Protein AF-A0A659UF06-F1 (afdb_monomer)

Solvent-accessible surface area (backbone atoms only — not comparable to full-atom values): 6497 Å² total; per-residue (Å²): 102,85,77,38,36,32,27,51,72,83,41,81,43,72,30,87,84,86,87,87,78,58,72,69,52,42,72,81,48,70,86,46,78,44,80,74,40,95,64,92,79,91,85,86,87,87,87,86,81,83,72,97,58,83,75,78,91,79,62,84,97,40,48,77,50,78,49,44,20,37,85,88,67,50,78,44,67,75,93,71,67,57,90,92,65,68,70,44,78,48,76,50,77,86

Radius of gyration: 25.73 Å; Cα contacts (8 Å, |Δi|>4): 97; chains: 1; bounding box: 54×23×64 Å

Foldseek 3Di:
DQQWWKAWVNRTDGDDDDDDDDPVVCVVPPIDIGGPGPDDDDDDDDDDDDDPDDDPQDDDPKHKDKWKAAPVRHTDDPVPDDPPGDIDIDIDMD

Mean predicted aligned error: 7.73 Å

Sequence (94 aa):
NDSIALTVNGAPHSGGYSNQVNGSDLVDSPLEITNTGKTPLQAVVTTVASPIQPLPAGGDGFTISRTYYKLDGTEANVTEATQNERYVVVLKVT

Structure (mmCIF, N/CA/C/O backbone):
data_AF-A0A659UF06-F1
#
_entry.id   AF-A0A659UF06-F1
#
loop_
_atom_site.group_PDB
_atom_site.id
_atom_site.type_symbol
_atom_site.label_atom_id
_atom_site.label_alt_id
_atom_site.label_comp_id
_atom_site.label_asym_id
_atom_site.label_entity_id
_atom_site.label_seq_id
_atom_site.pdbx_PDB_ins_code
_atom_site.Cartn_x
_atom_site.Cartn_y
_atom_site.Cartn_z
_atom_site.occupancy
_atom_site.B_iso_or_equiv
_atom_site.auth_seq_id
_atom_site.auth_comp_id
_atom_site.auth_asym_id
_atom_site.auth_atom_id
_atom_site.pdbx_PDB_model_num
ATOM 1 N N . ASN A 1 1 ? 16.488 13.819 -25.753 1.00 57.88 1 ASN A N 1
ATOM 2 C CA . ASN A 1 1 ? 15.710 12.603 -25.433 1.00 57.88 1 ASN A CA 1
ATOM 3 C C . ASN A 1 1 ? 15.738 11.566 -26.550 1.00 57.88 1 ASN A C 1
ATOM 5 O O . ASN A 1 1 ? 15.535 10.403 -26.244 1.00 57.88 1 ASN A O 1
ATOM 9 N N . ASP A 1 2 ? 16.096 11.926 -27.787 1.00 60.12 2 ASP A N 1
ATOM 10 C CA . ASP A 1 2 ? 16.169 10.994 -28.934 1.00 60.12 2 ASP A CA 1
ATOM 11 C C . ASP A 1 2 ? 17.283 9.927 -28.857 1.00 60.12 2 ASP A C 1
ATOM 13 O O . ASP A 1 2 ? 17.453 9.137 -29.779 1.00 60.12 2 ASP A O 1
ATOM 17 N N . SER A 1 3 ? 18.064 9.890 -27.771 1.00 78.62 3 SER A N 1
ATOM 18 C CA . SER A 1 3 ? 19.056 8.839 -27.510 1.00 78.62 3 SER A CA 1
ATOM 19 C C . SER A 1 3 ? 18.473 7.619 -26.788 1.00 78.62 3 SER A C 1
ATOM 21 O O . SER A 1 3 ? 19.156 6.601 -26.679 1.00 78.62 3 SER A O 1
ATOM 23 N N . ILE A 1 4 ? 17.251 7.722 -26.251 1.00 91.69 4 ILE A N 1
ATOM 24 C CA . ILE A 1 4 ? 16.545 6.593 -25.638 1.00 91.69 4 ILE A CA 1
ATOM 25 C C . ILE A 1 4 ? 15.863 5.807 -26.754 1.00 91.69 4 ILE A C 1
ATOM 27 O O . ILE A 1 4 ? 15.037 6.359 -27.477 1.00 91.69 4 ILE A O 1
ATOM 31 N N . ALA A 1 5 ? 16.193 4.522 -26.860 1.00 95.31 5 ALA A N 1
ATOM 32 C CA . ALA A 1 5 ? 15.568 3.592 -27.789 1.00 95.31 5 ALA A CA 1
ATOM 33 C C . ALA A 1 5 ? 15.039 2.391 -27.005 1.00 95.31 5 ALA A C 1
ATOM 35 O O . ALA A 1 5 ? 15.809 1.701 -26.330 1.00 95.31 5 ALA A O 1
ATOM 36 N N . LEU A 1 6 ? 13.729 2.172 -27.081 1.00 96.50 6 LEU A N 1
ATOM 37 C CA . LEU A 1 6 ? 13.028 1.082 -26.418 1.00 96.50 6 LEU A CA 1
ATOM 38 C C . LEU A 1 6 ? 12.241 0.259 -27.440 1.00 96.50 6 LEU A C 1
ATOM 40 O O . LEU A 1 6 ? 11.861 0.757 -28.501 1.00 96.50 6 LEU A O 1
ATOM 44 N N . THR A 1 7 ? 11.899 -0.970 -27.073 1.00 97.62 7 THR A N 1
ATOM 45 C CA . THR A 1 7 ? 10.705 -1.636 -27.602 1.00 97.62 7 THR A CA 1
ATOM 46 C C . THR A 1 7 ? 9.675 -1.775 -26.495 1.00 97.62 7 THR A C 1
ATOM 48 O O . THR A 1 7 ? 10.016 -2.191 -25.389 1.00 97.62 7 THR A O 1
ATOM 51 N N . VAL A 1 8 ? 8.424 -1.428 -26.793 1.00 96.75 8 VAL A N 1
ATOM 52 C CA . VAL A 1 8 ? 7.271 -1.583 -25.898 1.00 96.75 8 VAL A CA 1
ATOM 53 C C . VAL A 1 8 ? 6.331 -2.588 -26.545 1.00 96.75 8 VAL A C 1
ATOM 55 O O . VAL A 1 8 ? 5.795 -2.319 -27.618 1.00 96.75 8 VAL A O 1
ATOM 58 N N . ASN A 1 9 ? 6.170 -3.765 -25.938 1.00 96.62 9 ASN A N 1
ATOM 59 C CA . ASN A 1 9 ? 5.423 -4.890 -26.520 1.00 96.62 9 ASN A CA 1
ATOM 60 C C . ASN A 1 9 ? 5.844 -5.186 -27.976 1.00 96.62 9 ASN A C 1
ATOM 62 O O . ASN A 1 9 ? 5.013 -5.355 -28.866 1.00 96.62 9 ASN A O 1
ATOM 66 N N . GLY A 1 10 ? 7.157 -5.164 -28.236 1.00 96.06 10 GLY A N 1
ATOM 67 C CA . GLY A 1 10 ? 7.745 -5.376 -29.564 1.00 96.06 10 GLY A CA 1
ATOM 68 C C . GLY A 1 10 ? 7.663 -4.184 -30.530 1.00 96.06 10 GLY A C 1
ATOM 69 O O . GLY A 1 10 ? 8.339 -4.200 -31.559 1.00 96.06 10 GLY A O 1
ATOM 70 N N . ALA A 1 11 ? 6.905 -3.128 -30.216 1.00 97.12 11 ALA A N 1
ATOM 71 C CA . ALA A 1 11 ? 6.832 -1.923 -31.039 1.00 97.12 11 ALA A CA 1
ATOM 72 C C . ALA A 1 11 ? 7.995 -0.959 -30.722 1.00 97.12 11 ALA A C 1
ATOM 74 O O . ALA A 1 11 ? 8.239 -0.678 -29.545 1.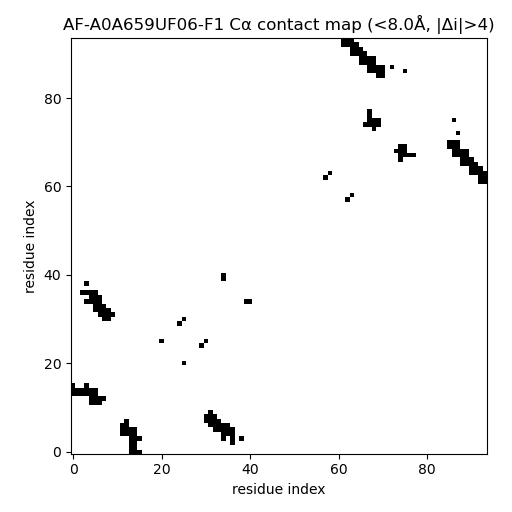00 97.12 11 ALA A O 1
ATOM 75 N N . PRO A 1 12 ? 8.709 -0.418 -31.728 1.00 96.69 12 PRO A N 1
ATOM 76 C CA . PRO A 1 12 ? 9.762 0.569 -31.499 1.00 96.69 12 PRO A CA 1
ATOM 77 C C . PRO A 1 12 ? 9.227 1.851 -30.848 1.00 96.69 12 PRO A C 1
ATOM 79 O O . PRO A 1 12 ? 8.230 2.413 -31.300 1.00 96.69 12 PRO A O 1
ATOM 82 N N . HIS A 1 13 ? 9.932 2.348 -29.831 1.00 95.31 13 HIS A N 1
ATOM 83 C CA . HIS A 1 13 ? 9.634 3.601 -29.136 1.00 95.31 13 HIS A CA 1
ATOM 84 C C . HIS A 1 13 ? 10.908 4.429 -28.950 1.00 95.31 13 HIS A C 1
ATOM 86 O O . HIS A 1 13 ? 11.946 3.912 -28.533 1.00 95.31 13 HIS A O 1
ATOM 92 N N . SER A 1 14 ? 10.829 5.726 -29.246 1.00 94.19 14 SER A N 1
ATOM 93 C CA . SER A 1 14 ? 11.936 6.673 -29.075 1.00 94.19 14 SER A CA 1
ATOM 94 C C . SER A 1 14 ? 11.621 7.660 -27.956 1.00 94.19 14 SER A C 1
ATOM 96 O O . SER A 1 14 ? 10.496 8.148 -27.847 1.00 94.19 14 SER A O 1
ATOM 98 N N . GLY A 1 15 ? 12.621 7.985 -27.139 1.00 93.19 15 GLY A N 1
ATOM 99 C CA . GLY A 1 15 ? 12.459 8.872 -25.991 1.00 93.19 15 GLY A CA 1
ATOM 100 C C . GLY A 1 15 ? 11.952 8.165 -24.732 1.00 93.19 15 GLY A C 1
ATOM 101 O O . GLY A 1 15 ? 11.842 6.942 -24.665 1.00 93.19 15 GLY A O 1
ATOM 102 N N . GLY A 1 16 ? 11.676 8.954 -23.690 1.00 93.19 16 GLY A N 1
ATOM 103 C CA . GLY A 1 16 ? 11.153 8.431 -22.427 1.00 93.19 16 GLY A CA 1
ATOM 104 C C . GLY A 1 16 ? 9.797 7.742 -22.606 1.00 93.19 16 GLY A C 1
ATOM 105 O O . GLY A 1 16 ? 9.002 8.132 -23.461 1.00 93.19 16 GLY A O 1
ATOM 106 N N . TYR A 1 17 ? 9.532 6.728 -21.786 1.00 94.56 17 TYR A N 1
ATOM 107 C CA . TYR A 1 17 ? 8.254 6.023 -21.740 1.00 94.56 17 TYR A CA 1
ATOM 108 C C . TYR A 1 17 ? 7.622 6.195 -20.358 1.00 94.56 17 TYR A C 1
ATOM 110 O O . TYR A 1 17 ? 8.287 6.026 -19.337 1.00 94.56 17 TYR A O 1
ATOM 118 N N 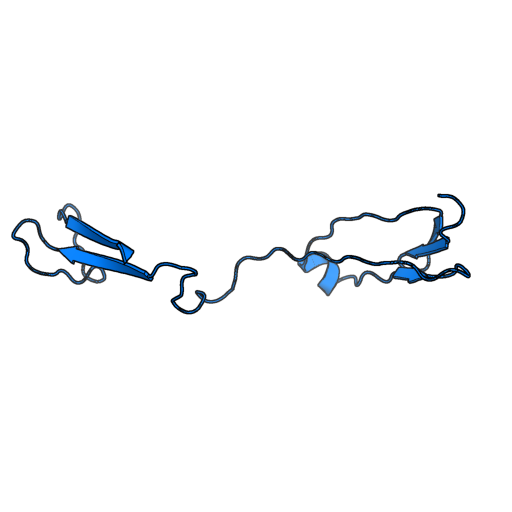. SER A 1 18 ? 6.339 6.543 -20.331 1.00 95.88 18 SER A N 1
ATOM 119 C CA . SER A 1 18 ? 5.533 6.628 -19.117 1.00 95.88 18 SER A CA 1
ATOM 120 C C . SER A 1 18 ? 4.131 6.155 -19.456 1.00 95.88 18 SER A C 1
ATOM 122 O O . SER A 1 18 ? 3.546 6.604 -20.440 1.00 95.88 18 SER A O 1
ATOM 124 N N . ASN A 1 19 ? 3.620 5.214 -18.671 1.00 94.75 19 ASN A N 1
ATOM 125 C CA . ASN A 1 19 ? 2.284 4.682 -18.854 1.00 94.75 19 ASN A CA 1
ATOM 126 C C . ASN A 1 19 ? 1.714 4.235 -17.507 1.00 94.75 19 ASN A C 1
ATOM 128 O O . ASN A 1 19 ? 2.461 3.864 -16.599 1.00 94.75 19 ASN A O 1
ATOM 132 N N . GLN A 1 20 ? 0.391 4.246 -17.408 1.00 95.81 20 GLN A N 1
ATOM 133 C CA . GLN A 1 20 ? -0.362 3.667 -16.309 1.00 95.81 20 GLN A CA 1
ATOM 134 C C . GLN A 1 20 ? -1.282 2.589 -16.877 1.00 95.81 20 GLN A C 1
ATOM 136 O O . GLN A 1 20 ? -1.991 2.811 -17.853 1.00 95.81 20 GLN A O 1
ATOM 141 N N . VAL A 1 21 ? -1.267 1.420 -16.252 1.00 95.00 21 VAL A N 1
ATOM 142 C CA . VAL A 1 21 ? -2.016 0.232 -16.676 1.00 95.00 21 VAL A CA 1
ATOM 143 C C . VAL A 1 21 ? -2.730 -0.351 -15.466 1.00 95.00 21 VAL A C 1
ATOM 145 O O . VAL A 1 21 ? -2.178 -0.336 -14.362 1.00 95.00 21 VAL A O 1
ATOM 148 N N . ASN A 1 22 ? -3.959 -0.840 -15.649 1.00 95.00 22 ASN A N 1
ATOM 149 C CA . ASN A 1 22 ? -4.659 -1.518 -14.562 1.00 95.00 22 ASN A CA 1
ATOM 150 C C . ASN A 1 22 ? -4.022 -2.882 -14.303 1.00 95.00 22 ASN A C 1
ATOM 152 O O . ASN A 1 22 ? -3.535 -3.546 -15.218 1.00 95.00 22 ASN A O 1
ATOM 156 N N . GLY A 1 23 ? -4.077 -3.329 -13.048 1.00 91.69 23 GLY A N 1
ATOM 157 C CA . GLY A 1 23 ? -3.545 -4.638 -12.669 1.00 91.69 23 GLY A CA 1
ATOM 158 C C . GLY A 1 23 ? -4.228 -5.798 -13.397 1.00 91.69 23 GLY A C 1
ATOM 159 O O . GLY A 1 23 ? -3.546 -6.745 -13.768 1.00 91.69 23 GLY A O 1
ATOM 160 N N . SER A 1 24 ? -5.541 -5.709 -13.650 1.00 92.62 24 SER A N 1
ATOM 161 C CA . SER A 1 24 ? -6.286 -6.708 -14.432 1.00 92.62 24 SER A CA 1
ATOM 162 C C . SER A 1 24 ? -5.738 -6.850 -15.847 1.00 92.62 24 SER A C 1
ATOM 164 O O . SER A 1 24 ? -5.491 -7.958 -16.308 1.00 92.62 24 SER A O 1
ATOM 166 N N . ASP A 1 25 ? -5.467 -5.721 -16.497 1.00 94.25 25 ASP A N 1
ATOM 167 C CA . ASP A 1 25 ? -5.039 -5.689 -17.893 1.00 94.25 25 ASP A CA 1
ATOM 168 C C . ASP A 1 25 ? -3.639 -6.304 -18.043 1.00 94.25 25 ASP A C 1
ATOM 170 O O . ASP A 1 25 ? -3.346 -6.933 -19.052 1.00 94.25 25 ASP A O 1
ATOM 174 N N . LEU A 1 26 ? -2.792 -6.192 -17.012 1.00 93.38 26 LEU A N 1
ATOM 175 C CA . LEU A 1 26 ? -1.465 -6.816 -16.969 1.00 93.38 26 LEU A CA 1
ATOM 176 C C . LEU A 1 26 ? -1.497 -8.338 -16.789 1.00 93.38 26 LEU A C 1
ATOM 178 O O . LEU A 1 26 ? -0.541 -9.006 -17.185 1.00 93.38 26 LEU A O 1
ATOM 182 N N . VAL A 1 27 ? -2.555 -8.884 -16.181 1.00 91.81 27 VAL A N 1
ATOM 183 C CA . VAL A 1 27 ? -2.741 -10.341 -16.061 1.00 91.81 27 VAL A CA 1
ATOM 184 C C . VAL A 1 27 ? -3.072 -10.932 -17.427 1.00 91.81 27 VAL A C 1
ATOM 186 O O . VAL A 1 27 ? -2.492 -11.945 -17.813 1.00 91.81 27 VAL A O 1
ATOM 189 N N . ASP A 1 28 ? -3.962 -10.270 -18.166 1.00 94.75 28 ASP A N 1
ATOM 190 C CA . ASP A 1 28 ? -4.393 -10.714 -19.492 1.00 94.75 28 ASP A CA 1
ATOM 191 C C . ASP A 1 28 ? -3.375 -10.359 -20.587 1.00 94.75 28 ASP A C 1
ATOM 193 O O . ASP A 1 28 ? -3.275 -11.037 -21.609 1.00 94.75 28 ASP A O 1
ATOM 197 N N . SER A 1 29 ? -2.626 -9.271 -20.410 1.00 94.19 29 SER A N 1
ATOM 198 C CA . SER A 1 29 ? -1.691 -8.722 -21.395 1.00 94.19 29 SER A CA 1
ATOM 199 C C . SER A 1 29 ? -0.465 -8.108 -20.707 1.00 94.19 29 SER A C 1
ATOM 201 O O . SER A 1 29 ? -0.449 -6.914 -20.394 1.00 94.19 29 SER A O 1
ATOM 203 N N . PRO A 1 30 ? 0.595 -8.907 -20.485 1.00 94.50 30 PRO A N 1
ATOM 204 C CA . PRO A 1 30 ? 1.827 -8.428 -19.872 1.00 94.50 30 PRO A CA 1
ATOM 205 C C . PRO A 1 30 ? 2.462 -7.270 -20.653 1.00 94.50 30 PRO A C 1
ATOM 207 O O . PRO A 1 30 ? 2.479 -7.265 -21.884 1.00 94.50 30 PRO A O 1
ATOM 210 N N . LEU A 1 31 ? 3.029 -6.305 -19.926 1.00 95.69 31 LEU A N 1
ATOM 211 C CA . LEU A 1 31 ? 3.807 -5.207 -20.497 1.00 95.69 31 LEU A CA 1
ATOM 212 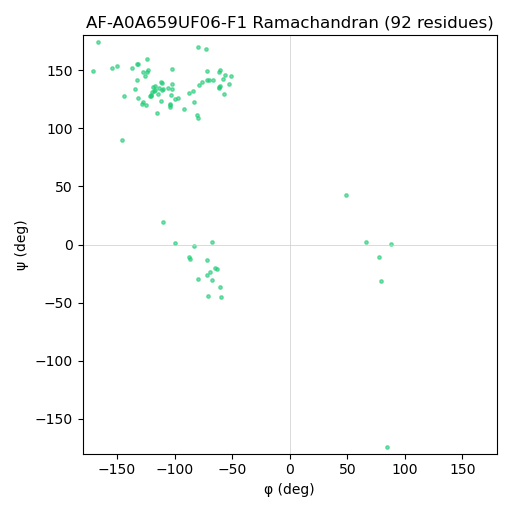C C . LEU A 1 31 ? 5.292 -5.587 -20.555 1.00 95.69 31 LEU A C 1
ATOM 214 O O . LEU A 1 31 ? 5.936 -5.743 -19.517 1.00 95.69 31 LEU A O 1
ATOM 218 N N . GLU A 1 32 ? 5.845 -5.676 -21.760 1.00 96.62 32 GLU A N 1
ATOM 219 C CA . GLU A 1 32 ? 7.272 -5.879 -22.007 1.00 96.62 32 GLU A CA 1
ATOM 220 C C . GLU A 1 32 ? 7.932 -4.564 -22.439 1.00 96.62 32 GLU A C 1
ATOM 222 O O . GLU A 1 32 ? 7.474 -3.897 -23.370 1.00 96.62 32 GLU A O 1
ATOM 227 N N . ILE A 1 33 ? 9.029 -4.198 -21.772 1.00 96.81 33 ILE A N 1
ATOM 228 C CA . ILE A 1 33 ? 9.850 -3.035 -22.122 1.00 96.81 33 ILE A CA 1
ATOM 229 C C . ILE A 1 33 ? 11.302 -3.485 -22.240 1.00 96.81 33 ILE A C 1
ATOM 231 O O . ILE A 1 33 ? 11.895 -3.956 -21.269 1.00 96.81 33 ILE A O 1
ATOM 235 N N . THR A 1 34 ? 11.898 -3.284 -23.411 1.00 97.12 34 THR A N 1
ATOM 236 C CA . THR A 1 34 ? 13.298 -3.636 -23.679 1.00 97.12 34 THR A CA 1
ATOM 237 C C . THR A 1 34 ? 14.089 -2.378 -23.999 1.00 97.12 34 THR A C 1
ATOM 239 O O . THR A 1 34 ? 13.668 -1.579 -24.829 1.00 97.12 34 THR A O 1
ATOM 242 N N . ASN A 1 35 ? 15.261 -2.205 -23.385 1.00 96.56 35 ASN A N 1
ATOM 243 C CA . ASN A 1 35 ? 16.213 -1.177 -23.802 1.00 96.56 35 ASN A CA 1
ATOM 244 C C . ASN A 1 35 ? 17.008 -1.676 -25.014 1.00 96.56 35 ASN A C 1
ATOM 246 O O . ASN A 1 35 ? 17.823 -2.586 -24.882 1.00 96.56 35 ASN A O 1
ATOM 250 N N . THR A 1 36 ? 16.786 -1.072 -26.179 1.00 96.38 36 THR A N 1
ATOM 251 C CA . THR A 1 36 ? 17.518 -1.375 -27.419 1.00 96.38 36 THR A CA 1
ATOM 252 C C . THR A 1 36 ? 18.630 -0.362 -27.703 1.00 96.38 36 THR A C 1
ATOM 254 O O . THR A 1 36 ? 19.302 -0.438 -28.733 1.00 96.38 36 THR A O 1
ATOM 257 N N . GLY A 1 37 ? 18.820 0.616 -26.814 1.00 93.00 37 GLY A N 1
ATOM 258 C CA . GLY A 1 37 ? 19.900 1.592 -26.865 1.00 93.00 37 GLY A CA 1
ATOM 259 C C . GLY A 1 37 ? 21.229 1.047 -26.333 1.00 93.00 37 GLY A C 1
ATOM 260 O O . GLY A 1 37 ? 21.314 -0.021 -25.733 1.00 93.00 37 GLY A O 1
ATOM 261 N N . LYS A 1 38 ? 22.302 1.819 -26.536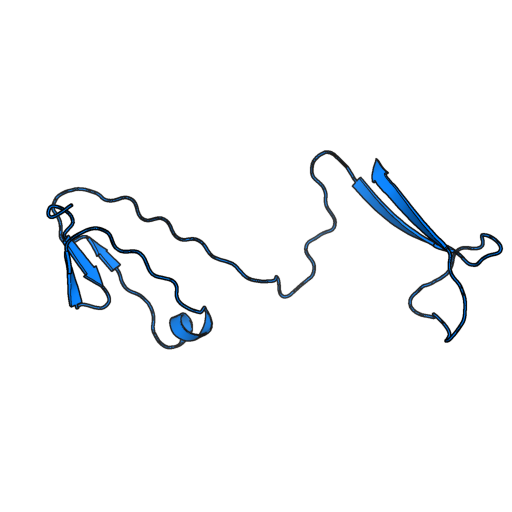 1.00 93.06 38 LYS A N 1
ATOM 262 C CA . LYS A 1 38 ? 23.660 1.467 -26.070 1.00 93.06 38 LYS A CA 1
ATOM 263 C C . LYS A 1 38 ? 23.959 1.933 -24.643 1.00 93.06 38 LYS A C 1
ATOM 265 O O . LYS A 1 38 ? 24.988 1.570 -24.082 1.00 93.06 38 LYS A O 1
ATOM 270 N N . THR A 1 39 ? 23.096 2.770 -24.075 1.00 92.44 39 THR A N 1
ATOM 271 C CA . THR A 1 39 ? 23.261 3.353 -22.742 1.00 92.44 39 THR A CA 1
ATOM 272 C C . THR A 1 39 ? 22.311 2.677 -21.756 1.00 92.44 39 THR A C 1
ATOM 274 O O . THR A 1 39 ? 21.130 2.532 -22.084 1.00 92.44 39 THR A O 1
ATOM 277 N N . PRO A 1 40 ? 22.766 2.298 -20.548 1.00 93.94 40 PRO A N 1
ATOM 278 C CA . PRO A 1 40 ? 21.874 1.867 -19.476 1.00 93.94 40 PRO A CA 1
ATOM 279 C C . PRO A 1 40 ? 20.818 2.931 -19.161 1.00 93.94 40 PRO A C 1
ATOM 281 O O . PRO A 1 40 ? 21.094 4.128 -19.241 1.00 93.94 40 PRO A O 1
ATOM 284 N N . LEU A 1 41 ? 19.620 2.486 -18.788 1.00 94.00 41 LEU A N 1
ATOM 285 C CA . LEU A 1 41 ? 18.488 3.346 -18.446 1.00 94.00 41 LEU A CA 1
ATOM 286 C C . LEU A 1 41 ? 17.943 2.955 -17.073 1.00 94.00 41 LEU A C 1
ATOM 288 O O . LEU A 1 41 ? 17.992 1.786 -16.690 1.00 94.00 41 LEU A O 1
ATOM 292 N 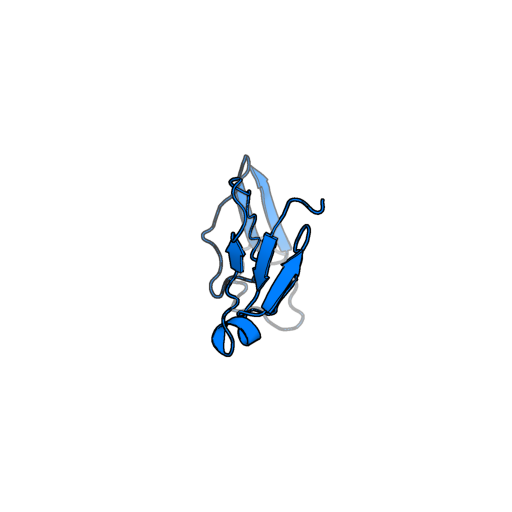N . GLN A 1 42 ? 17.407 3.932 -16.345 1.00 95.12 42 GLN A N 1
ATOM 293 C CA . GLN A 1 42 ? 16.674 3.685 -15.109 1.00 95.12 42 GLN A CA 1
ATOM 294 C C . GLN A 1 42 ? 15.203 3.419 -15.435 1.00 95.12 42 GLN A C 1
ATOM 296 O O . GLN A 1 42 ? 14.573 4.203 -16.142 1.00 95.12 42 GLN A O 1
ATOM 301 N N . ALA A 1 43 ? 14.661 2.337 -14.884 1.00 95.56 43 ALA A N 1
ATOM 302 C CA . ALA A 1 43 ? 13.233 2.056 -14.887 1.00 95.56 43 ALA A CA 1
ATOM 303 C C . ALA A 1 43 ? 12.693 2.201 -13.462 1.00 95.56 43 ALA A C 1
ATOM 305 O O . ALA A 1 43 ? 13.298 1.702 -12.512 1.00 95.56 43 ALA A O 1
ATOM 306 N N . VAL A 1 44 ? 11.561 2.885 -13.318 1.00 96.88 44 VAL A N 1
ATOM 307 C CA . VAL A 1 44 ? 10.845 3.022 -12.047 1.00 96.88 44 VAL A CA 1
ATOM 308 C C . VAL A 1 44 ? 9.452 2.448 -12.237 1.00 96.88 44 VAL A C 1
ATOM 310 O O . VAL A 1 44 ? 8.751 2.821 -13.175 1.00 96.88 44 VAL A O 1
ATOM 313 N N . VAL A 1 45 ? 9.062 1.539 -11.346 1.00 95.62 45 VAL A N 1
ATOM 314 C CA . VAL A 1 45 ? 7.737 0.919 -11.336 1.00 95.62 45 VAL A CA 1
ATOM 315 C C . VAL A 1 45 ? 7.079 1.239 -10.004 1.00 95.62 45 VAL A C 1
ATOM 317 O O . VAL A 1 45 ? 7.672 1.035 -8.946 1.00 95.62 45 VAL A O 1
ATOM 320 N N . THR A 1 46 ? 5.855 1.753 -10.054 1.00 96.19 46 THR A N 1
ATOM 321 C CA . THR A 1 46 ? 5.057 2.060 -8.867 1.00 96.19 46 THR A CA 1
ATOM 322 C C . THR A 1 46 ? 3.757 1.279 -8.930 1.00 96.19 46 THR A C 1
ATOM 324 O O . THR A 1 46 ? 3.043 1.335 -9.927 1.00 96.19 46 THR A O 1
ATOM 327 N N . THR A 1 47 ? 3.446 0.554 -7.858 1.00 93.50 47 THR A N 1
ATOM 328 C CA . THR A 1 47 ? 2.217 -0.233 -7.728 1.00 93.50 47 THR A CA 1
ATOM 329 C C . THR A 1 47 ? 1.337 0.354 -6.637 1.00 93.50 47 THR A C 1
ATOM 331 O O . THR A 1 47 ? 1.825 0.643 -5.545 1.00 93.50 47 THR A O 1
ATOM 334 N N . VAL A 1 48 ? 0.040 0.481 -6.907 1.00 91.94 48 VAL A N 1
ATOM 335 C CA . VAL A 1 48 ? -0.952 0.947 -5.932 1.00 91.94 48 VAL A CA 1
ATOM 336 C C . VAL A 1 48 ? -2.088 -0.065 -5.881 1.00 91.94 48 VAL A C 1
ATOM 338 O O . VAL A 1 48 ? -2.701 -0.360 -6.903 1.00 91.94 48 VAL A O 1
ATOM 341 N N . ALA A 1 49 ? -2.358 -0.603 -4.695 1.00 90.62 49 ALA A N 1
ATOM 342 C CA . ALA A 1 49 ? -3.460 -1.524 -4.453 1.00 90.62 49 ALA A CA 1
ATOM 343 C C . ALA A 1 49 ? -3.890 -1.465 -2.983 1.00 90.62 49 ALA A C 1
ATOM 345 O O . ALA A 1 49 ? -3.077 -1.188 -2.099 1.00 90.62 49 ALA A O 1
ATOM 346 N N . SER A 1 50 ? -5.162 -1.763 -2.718 1.00 92.06 50 SER A N 1
ATOM 347 C CA . SER A 1 50 ? -5.629 -2.040 -1.359 1.00 92.06 50 SER A CA 1
ATOM 348 C C . SER A 1 50 ? -5.258 -3.476 -0.969 1.00 92.06 50 SER A C 1
ATOM 350 O O . SER A 1 50 ? -5.415 -4.382 -1.790 1.00 92.06 50 SER A O 1
ATOM 352 N N . PRO A 1 51 ? -4.772 -3.719 0.259 1.00 88.69 51 PRO A N 1
ATOM 353 C CA . PRO A 1 51 ? -4.420 -5.064 0.691 1.00 88.69 51 PRO A CA 1
ATOM 354 C C . PRO A 1 51 ? -5.680 -5.922 0.883 1.00 88.69 51 PRO A C 1
ATOM 356 O O . PRO A 1 51 ? -6.701 -5.447 1.377 1.00 88.69 51 PRO A O 1
ATOM 359 N N . ILE A 1 52 ? -5.601 -7.204 0.511 1.00 90.81 52 ILE A N 1
ATOM 360 C CA . ILE A 1 52 ? -6.712 -8.168 0.652 1.00 90.81 52 ILE A CA 1
ATOM 361 C C . ILE A 1 52 ? -7.017 -8.531 2.110 1.00 90.81 52 ILE A C 1
ATOM 363 O O . ILE A 1 52 ? -8.118 -8.964 2.437 1.00 90.81 52 ILE A O 1
ATOM 367 N N . GLN A 1 53 ? -6.026 -8.378 2.982 1.00 93.44 53 GLN A N 1
ATOM 368 C CA . GLN A 1 53 ? -6.131 -8.596 4.414 1.00 93.44 53 GLN A CA 1
ATOM 369 C C . GLN A 1 53 ? -5.704 -7.313 5.123 1.00 93.44 53 GLN A C 1
ATOM 371 O O . GLN A 1 53 ? -4.842 -6.597 4.604 1.00 93.44 53 GLN A O 1
ATOM 376 N N . PRO A 1 54 ? -6.271 -7.010 6.302 1.00 89.94 54 PRO A N 1
ATOM 377 C CA . PRO A 1 54 ? -5.774 -5.919 7.120 1.00 89.94 54 PRO A CA 1
ATOM 378 C C . PRO A 1 54 ? -4.272 -6.070 7.342 1.00 89.94 54 PRO A C 1
ATOM 380 O O . PRO A 1 54 ? -3.776 -7.169 7.599 1.00 89.94 54 PRO A O 1
ATOM 383 N N . LEU A 1 55 ? -3.554 -4.954 7.252 1.00 88.38 55 LEU A N 1
ATOM 384 C CA . LEU A 1 55 ? -2.156 -4.937 7.651 1.00 88.38 55 LEU A CA 1
ATOM 385 C C . LEU A 1 55 ? -2.054 -5.313 9.139 1.00 88.38 55 LEU A C 1
ATOM 387 O O . LEU A 1 55 ? -2.980 -5.015 9.905 1.00 88.38 55 LEU A O 1
ATOM 391 N N . PRO A 1 56 ? -0.947 -5.945 9.567 1.00 88.62 56 PRO A N 1
ATOM 392 C CA . PRO A 1 56 ? -0.681 -6.135 10.984 1.00 88.62 56 PRO A CA 1
ATOM 393 C C . PRO A 1 56 ? -0.815 -4.809 11.737 1.00 88.62 56 PRO A C 1
ATOM 395 O O . PRO A 1 56 ? -0.464 -3.751 11.209 1.00 88.62 56 PRO A O 1
ATOM 398 N N . ALA A 1 57 ? -1.309 -4.863 12.974 1.00 87.69 57 ALA A N 1
ATOM 399 C CA . ALA A 1 57 ? -1.331 -3.684 13.827 1.00 87.69 57 ALA A CA 1
ATOM 400 C C . ALA A 1 57 ? 0.096 -3.135 13.970 1.00 87.69 57 ALA A C 1
ATOM 402 O O . ALA A 1 57 ? 1.030 -3.876 14.277 1.00 87.69 57 ALA A O 1
ATOM 403 N N . GLY A 1 58 ? 0.259 -1.840 13.731 1.00 86.00 58 GLY A N 1
ATOM 404 C CA . GLY A 1 58 ? 1.555 -1.183 13.764 1.00 86.00 58 GLY A CA 1
ATOM 405 C C . GLY A 1 58 ? 1.413 0.331 13.783 1.00 86.00 58 GLY A C 1
ATOM 406 O O . GLY A 1 58 ? 0.313 0.873 13.667 1.00 86.00 58 GLY A O 1
ATOM 407 N N . GLY A 1 59 ? 2.548 0.999 13.933 1.00 84.44 59 GLY A N 1
ATOM 408 C CA . GLY A 1 59 ? 2.682 2.446 13.894 1.00 84.44 59 GLY A CA 1
ATOM 409 C C . GLY A 1 59 ? 4.161 2.816 13.870 1.00 84.44 59 GLY A C 1
ATOM 410 O O . GLY A 1 59 ? 4.993 2.067 14.383 1.00 84.44 59 GLY A O 1
ATOM 411 N N . ASP A 1 60 ? 4.485 3.937 13.234 1.00 86.25 60 ASP A N 1
ATOM 412 C CA . ASP A 1 60 ? 5.827 4.515 13.257 1.00 86.25 60 ASP A CA 1
ATOM 413 C C . ASP A 1 60 ? 5.810 5.725 14.199 1.00 86.25 60 ASP A C 1
ATOM 415 O O . ASP A 1 60 ? 5.003 6.643 14.035 1.00 86.25 60 ASP A O 1
ATOM 419 N N . GLY A 1 61 ? 6.623 5.680 15.252 1.00 92.06 61 GLY A N 1
ATOM 420 C CA . GLY A 1 61 ? 6.691 6.703 16.302 1.00 92.06 61 GLY A CA 1
ATOM 421 C C . GLY A 1 61 ? 5.587 6.661 17.369 1.00 92.06 61 GLY A C 1
ATOM 422 O O . GLY A 1 61 ? 5.878 6.990 18.514 1.00 92.06 61 GLY A O 1
ATOM 423 N N . PHE A 1 62 ? 4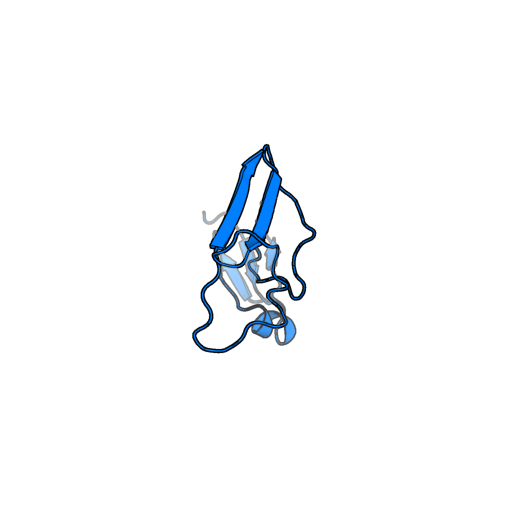.365 6.223 17.042 1.00 90.69 62 PHE A N 1
ATOM 424 C CA . PHE A 1 62 ? 3.241 6.143 17.990 1.00 90.69 62 PHE A CA 1
ATOM 425 C C . PHE A 1 62 ? 2.448 4.841 17.853 1.00 90.69 62 PHE A C 1
ATOM 427 O O . PHE A 1 62 ? 2.316 4.278 16.767 1.00 90.69 62 PHE A O 1
ATOM 434 N N . THR A 1 63 ? 1.842 4.401 18.951 1.00 92.31 63 THR A N 1
ATOM 435 C CA . THR A 1 63 ? 0.825 3.345 18.996 1.00 92.31 63 THR A CA 1
ATOM 436 C C . THR A 1 63 ? -0.557 3.966 19.149 1.00 92.31 63 THR A C 1
ATOM 438 O O . THR A 1 63 ? -0.752 4.870 19.961 1.00 92.31 63 THR A O 1
ATOM 441 N N . ILE A 1 64 ? -1.542 3.446 18.414 1.00 94.06 64 ILE A N 1
ATOM 442 C CA . ILE A 1 64 ? -2.954 3.792 18.589 1.00 94.06 64 ILE A CA 1
ATOM 443 C C . ILE A 1 64 ? -3.759 2.560 19.004 1.00 94.06 64 ILE A C 1
ATOM 445 O O . ILE A 1 64 ? -3.609 1.476 18.446 1.00 94.06 64 ILE A O 1
ATOM 449 N N . SER A 1 65 ? -4.645 2.737 19.977 1.00 94.31 65 SER A N 1
ATOM 450 C CA . SER A 1 65 ? -5.637 1.736 20.373 1.00 94.31 65 SER A CA 1
ATOM 451 C C . SER A 1 65 ? -7.017 2.374 20.491 1.00 94.31 65 SER A C 1
ATOM 453 O O . SER A 1 65 ? -7.144 3.586 20.683 1.00 94.31 65 SER A O 1
ATOM 455 N N . ARG A 1 66 ? -8.056 1.551 20.334 1.00 96.44 66 ARG A N 1
ATOM 456 C CA . ARG A 1 66 ? -9.458 1.963 20.390 1.00 96.44 66 ARG A CA 1
ATOM 457 C C . ARG A 1 66 ? -10.224 1.025 21.306 1.00 96.44 66 ARG A C 1
ATOM 459 O O . ARG A 1 66 ? -10.236 -0.178 21.057 1.00 96.44 66 ARG A O 1
ATOM 466 N N . THR A 1 67 ? -10.914 1.598 22.281 1.00 97.50 67 THR A N 1
ATOM 467 C CA . THR A 1 67 ? -11.784 0.867 23.206 1.00 97.5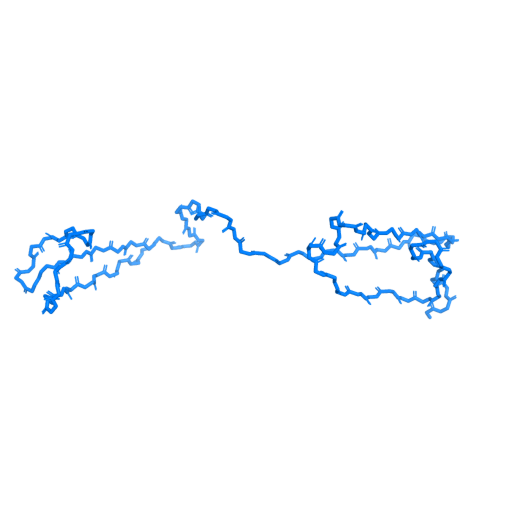0 67 THR A CA 1
ATOM 468 C C . THR A 1 67 ? -13.179 1.481 23.189 1.00 97.50 67 THR A C 1
ATOM 470 O O . THR A 1 67 ? -13.334 2.692 23.000 1.00 97.50 67 THR A O 1
ATOM 473 N N . TYR A 1 68 ? -14.195 0.637 23.341 1.00 98.00 68 TYR A N 1
ATOM 474 C CA . TYR A 1 68 ? -15.600 1.024 23.311 1.00 98.00 68 TYR A CA 1
ATOM 475 C C . TYR A 1 68 ? -16.196 0.876 24.701 1.00 98.00 68 TYR A C 1
ATOM 477 O O . TYR A 1 68 ? -15.946 -0.112 25.382 1.00 98.00 68 TYR A O 1
ATOM 485 N N . TYR A 1 69 ? -17.019 1.836 25.095 1.00 97.75 69 TYR A N 1
ATOM 486 C CA . TYR A 1 69 ? -17.701 1.836 26.380 1.00 97.75 69 TYR A CA 1
ATOM 487 C C . TYR A 1 69 ? -19.177 2.169 26.201 1.00 97.75 69 TYR A C 1
ATOM 489 O O . TYR A 1 69 ? -19.566 2.851 25.248 1.00 97.75 69 TYR A O 1
ATOM 497 N N . LYS A 1 70 ? -20.008 1.726 27.139 1.00 96.31 70 LYS A N 1
ATOM 498 C CA . LYS A 1 70 ? -21.356 2.261 27.337 1.00 96.31 70 LYS A CA 1
ATOM 499 C C . LYS A 1 70 ? -21.279 3.649 27.975 1.00 96.31 70 LYS A C 1
ATOM 501 O O . LYS A 1 70 ? -20.233 4.072 28.466 1.00 96.31 70 LYS A O 1
ATOM 506 N N . LEU A 1 71 ? -22.403 4.369 27.991 1.00 96.25 71 LEU A N 1
ATOM 507 C CA . LEU A 1 71 ? -22.467 5.707 28.597 1.00 96.25 71 LEU A CA 1
ATOM 508 C C . LEU A 1 71 ? -22.193 5.713 30.112 1.00 96.25 71 LEU A C 1
ATOM 510 O O . LEU A 1 71 ? -21.825 6.752 30.649 1.00 96.25 71 LEU A O 1
ATOM 514 N N . ASP A 1 72 ? -22.357 4.574 30.788 1.00 95.81 72 ASP A N 1
ATOM 515 C CA . ASP A 1 72 ? -22.030 4.397 32.209 1.00 95.81 72 ASP A CA 1
ATOM 516 C C . ASP A 1 72 ? -20.539 4.092 32.468 1.00 95.81 72 ASP A C 1
ATOM 518 O O . ASP A 1 72 ? -20.127 3.977 33.621 1.00 95.81 72 ASP A O 1
ATOM 522 N N . GLY A 1 73 ? -19.724 3.987 31.412 1.00 95.94 73 GLY A N 1
ATOM 523 C CA . GLY A 1 73 ? -18.287 3.725 31.492 1.00 95.94 73 GLY A CA 1
ATOM 524 C C . GLY A 1 73 ? -17.898 2.246 31.530 1.00 95.94 73 GLY A C 1
ATOM 525 O O . GLY A 1 73 ? -16.706 1.948 31.577 1.00 95.94 73 GLY A O 1
ATOM 526 N N . THR A 1 74 ? -18.849 1.309 31.482 1.00 97.00 74 THR A N 1
ATOM 527 C CA . THR A 1 74 ? -18.536 -0.122 31.325 1.00 97.00 74 THR A CA 1
ATOM 528 C C . THR A 1 74 ? -18.045 -0.423 29.909 1.00 97.00 74 THR A C 1
ATOM 530 O O . THR A 1 74 ? -18.529 0.165 28.942 1.00 97.00 74 THR A O 1
ATOM 533 N N . GLU A 1 75 ? -17.051 -1.305 29.762 1.00 96.94 75 GLU A N 1
ATOM 534 C CA . GLU A 1 75 ? -16.519 -1.673 28.443 1.00 96.94 75 GLU A CA 1
ATOM 535 C C . GLU A 1 75 ? -17.571 -2.439 27.627 1.00 96.94 75 GLU A C 1
ATOM 537 O O . GLU A 1 75 ? -18.336 -3.244 28.161 1.00 96.94 75 GLU A O 1
ATOM 542 N N . ALA A 1 76 ? -17.626 -2.165 26.326 1.00 97.00 76 ALA A N 1
ATOM 543 C CA . ALA A 1 76 ? -18.607 -2.720 25.407 1.00 97.00 76 ALA A CA 1
ATOM 544 C C . ALA A 1 76 ? -17.928 -3.533 24.299 1.00 97.00 76 ALA A C 1
ATOM 546 O O . ALA A 1 76 ? -16.974 -3.078 23.666 1.00 97.00 76 ALA A O 1
ATOM 547 N N . ASN A 1 77 ? -18.484 -4.708 23.997 1.00 95.75 77 ASN A N 1
ATOM 548 C CA . ASN A 1 77 ? -18.133 -5.448 22.792 1.00 95.75 77 ASN A CA 1
ATOM 549 C C . ASN A 1 77 ? -18.879 -4.852 21.588 1.00 95.75 77 ASN A C 1
ATOM 551 O O . ASN A 1 77 ? -20.087 -5.025 21.440 1.00 95.75 77 ASN A O 1
ATOM 555 N N . VAL A 1 78 ? -18.156 -4.171 20.699 1.00 92.75 78 VAL A N 1
ATOM 556 C CA . VAL A 1 78 ? -18.752 -3.519 19.519 1.00 92.75 78 VAL A CA 1
ATOM 557 C C . VAL A 1 78 ? -19.369 -4.511 18.521 1.00 92.75 78 VAL A C 1
ATOM 559 O O . VAL A 1 78 ? -20.218 -4.122 17.724 1.00 92.75 78 VAL A O 1
ATOM 562 N N . THR A 1 79 ? -18.982 -5.792 18.562 1.00 95.44 79 THR A N 1
ATOM 563 C CA . THR A 1 79 ? -19.562 -6.830 17.685 1.00 95.44 79 THR A CA 1
ATOM 564 C C . THR A 1 79 ? -21.000 -7.203 18.060 1.00 95.44 79 THR A C 1
ATOM 566 O O . THR A 1 79 ? -21.700 -7.807 17.254 1.00 95.44 79 THR A O 1
ATOM 569 N N . GLU A 1 80 ? -21.463 -6.784 19.241 1.00 95.12 80 GLU A N 1
ATOM 570 C CA . GLU A 1 80 ? -22.808 -7.032 19.777 1.00 95.12 80 GLU A CA 1
ATOM 571 C C . GLU A 1 80 ? -23.658 -5.747 19.828 1.00 95.12 80 GLU A C 1
ATOM 573 O O . GLU A 1 80 ? -24.631 -5.659 20.577 1.00 95.12 80 GLU A O 1
ATOM 578 N N . ALA A 1 81 ?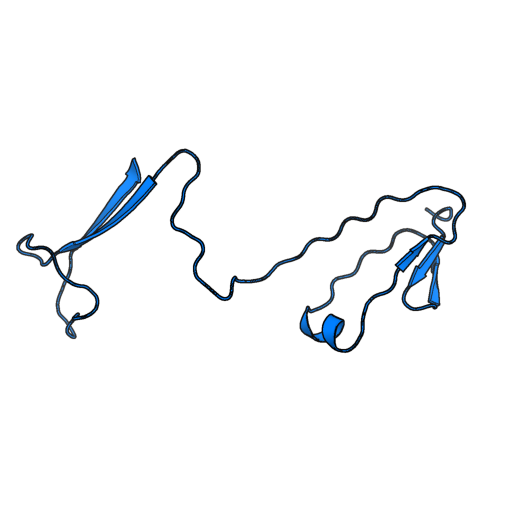 -23.281 -4.717 19.062 1.00 95.25 81 ALA A N 1
ATOM 579 C CA . ALA A 1 81 ? -23.941 -3.418 19.113 1.00 95.25 81 ALA A CA 1
ATOM 580 C C . ALA A 1 81 ? -25.432 -3.497 18.739 1.00 95.25 81 ALA A C 1
ATOM 582 O O . ALA A 1 81 ? -25.810 -4.121 17.744 1.00 95.25 81 ALA A O 1
ATOM 583 N N . THR A 1 82 ? -26.279 -2.806 19.508 1.00 95.81 82 THR A N 1
ATOM 584 C CA . THR A 1 82 ? -27.726 -2.755 19.261 1.00 95.81 82 THR A CA 1
ATOM 585 C C . THR A 1 82 ? -28.138 -1.438 18.607 1.00 95.81 82 THR A C 1
ATOM 587 O O . THR A 1 82 ? -27.494 -0.395 18.759 1.00 95.81 82 THR A O 1
ATOM 590 N N . GLN A 1 83 ? -29.218 -1.472 17.822 1.00 97.12 83 GLN A N 1
ATOM 591 C CA . GLN A 1 83 ? -29.710 -0.279 17.141 1.00 97.12 83 GLN A CA 1
ATOM 592 C C . GLN A 1 83 ? -30.115 0.795 18.160 1.00 97.12 83 GLN A C 1
ATOM 594 O O . GLN A 1 83 ? -30.822 0.515 19.123 1.00 97.12 83 GLN A O 1
ATOM 599 N N . ASN A 1 84 ? -29.718 2.041 17.898 1.00 96.12 84 ASN A N 1
ATOM 600 C CA . ASN A 1 84 ? -29.981 3.218 18.736 1.00 96.12 84 ASN A CA 1
ATOM 601 C C . ASN A 1 84 ? -29.300 3.216 20.118 1.00 96.12 84 ASN A C 1
ATOM 603 O O . ASN A 1 84 ? -29.474 4.181 20.867 1.00 96.12 84 ASN A O 1
ATOM 607 N N . GLU A 1 85 ? -28.494 2.206 20.458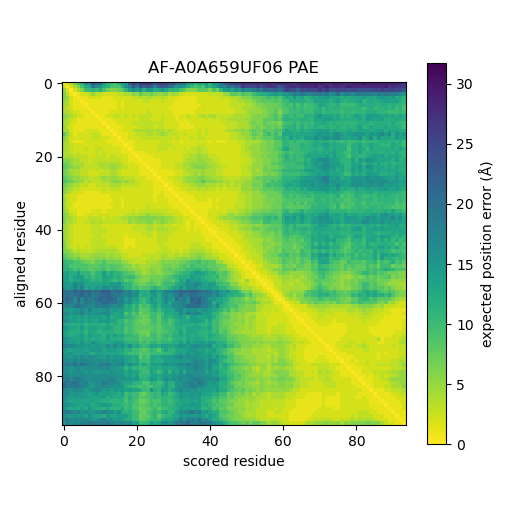 1.00 95.25 85 GLU A N 1
ATOM 608 C CA . GLU A 1 85 ? -27.655 2.254 21.655 1.00 95.25 85 GLU A CA 1
ATOM 609 C C . GLU A 1 85 ? -26.439 3.161 21.421 1.00 95.25 85 GLU A C 1
ATOM 611 O O . GLU A 1 85 ? -25.859 3.222 20.333 1.00 95.25 85 GLU A O 1
ATOM 616 N N . ARG A 1 86 ? -26.093 3.946 22.445 1.00 97.06 86 ARG A N 1
ATOM 617 C CA . ARG A 1 86 ? -25.031 4.955 22.376 1.00 97.06 86 ARG A CA 1
ATOM 618 C C . ARG A 1 86 ? -23.779 4.418 23.053 1.00 97.06 86 ARG A C 1
ATOM 620 O O . ARG A 1 86 ? -23.841 3.951 24.187 1.00 97.06 86 ARG A O 1
ATOM 627 N N . TYR A 1 87 ? -22.645 4.587 22.382 1.00 97.44 87 TYR A N 1
ATOM 628 C CA . TYR A 1 87 ? -21.339 4.158 22.868 1.00 97.44 87 TYR A CA 1
ATOM 629 C C . TYR A 1 87 ? -20.367 5.335 22.917 1.00 97.44 87 TYR A C 1
ATOM 631 O O . TYR A 1 87 ? -20.456 6.271 22.118 1.00 97.44 87 TYR A O 1
ATOM 639 N N . VAL A 1 88 ? -19.419 5.268 23.843 1.00 97.56 88 VAL A N 1
ATOM 640 C CA . VAL A 1 88 ? -18.261 6.157 23.914 1.00 97.56 88 VAL A CA 1
ATOM 641 C C . VAL A 1 88 ? -17.072 5.423 23.310 1.00 97.56 88 VAL A C 1
ATOM 643 O O . VAL A 1 88 ? -16.741 4.317 23.731 1.00 97.56 88 VAL A O 1
ATOM 646 N N . VAL A 1 89 ? -16.427 6.034 22.318 1.00 97.69 89 VAL A N 1
ATOM 647 C CA . VAL A 1 89 ? -15.214 5.491 21.695 1.00 97.69 89 VAL A CA 1
ATOM 648 C C . VAL A 1 89 ? -14.020 6.270 22.213 1.00 97.69 89 VAL A C 1
ATOM 650 O O . VAL A 1 89 ? -13.923 7.477 21.991 1.00 97.69 89 VAL A O 1
ATOM 653 N N . VAL A 1 90 ? -13.106 5.581 22.883 1.00 97.69 90 VAL A N 1
ATOM 654 C CA . VAL A 1 90 ? -11.871 6.177 23.389 1.00 97.69 90 VAL A CA 1
ATOM 655 C C . VAL A 1 90 ? -10.729 5.756 22.480 1.00 97.69 90 VAL A C 1
ATOM 657 O O . VAL A 1 90 ? -10.463 4.566 22.311 1.00 97.69 90 VAL A O 1
ATOM 660 N N . LEU A 1 91 ? -10.057 6.745 21.894 1.00 97.25 91 LEU A N 1
ATOM 661 C CA . LEU A 1 91 ? -8.794 6.552 21.194 1.00 97.25 91 LEU A CA 1
ATOM 662 C C . LEU A 1 91 ? -7.656 6.907 22.142 1.00 97.25 91 LEU A C 1
ATOM 664 O O . LEU A 1 91 ? -7.624 8.008 22.693 1.00 97.25 91 LEU A O 1
ATOM 668 N N . LYS A 1 92 ? -6.716 5.983 22.314 1.00 96.12 92 LYS A N 1
ATOM 669 C CA . LYS A 1 92 ? -5.485 6.224 23.064 1.00 96.12 92 LYS A CA 1
ATOM 670 C C . LYS A 1 92 ? -4.311 6.203 22.100 1.00 96.12 92 LYS A C 1
ATOM 672 O O . LYS A 1 92 ? -4.109 5.205 21.412 1.00 96.12 92 LYS A O 1
ATOM 677 N N . VAL A 1 93 ? -3.557 7.298 22.091 1.00 95.25 93 VAL A N 1
ATOM 678 C CA . VAL A 1 93 ? -2.328 7.476 21.312 1.00 95.25 93 VAL A CA 1
ATOM 679 C C . VAL A 1 93 ? -1.163 7.610 22.292 1.00 95.25 93 VAL A C 1
ATOM 681 O O . VAL A 1 93 ? -1.272 8.381 23.248 1.00 95.25 93 VAL A O 1
ATOM 684 N N . THR A 1 94 ? -0.092 6.842 22.092 1.00 91.25 94 THR A N 1
ATOM 685 C CA . THR A 1 94 ? 1.120 6.840 22.937 1.00 91.25 94 THR A CA 1
ATOM 686 C C . THR A 1 94 ? 2.376 6.733 22.112 1.00 91.25 94 THR A C 1
ATOM 688 O O . THR A 1 94 ? 2.341 5.926 21.158 1.00 91.25 94 THR A O 1
#

Secondary structure (DSSP, 8-state):
-TT-EEEETTEEEES-------HHHHHHSPPPEEE-SSS------------SSPPPS--SS--EEEEEEETTS-B--GGGPPTT--EEEEEEE-

Nearest PDB structures (foldseek):
  4rtd-assembly1_A  TM=4.241E-01  e=1.330E+00  Escherichia coli K-12

pLDDT: mean 93.48, std 6.04, range [57.88, 98.0]